Protein AF-A0A8B8FZH0-F1 (afdb_monomer_lite)

Sequence (119 aa):
MDNIVEGLVWYNMWSSKEVSDIMDFIDVLKETELLPSIRMCAMIAISLPATTCSVERSFSSLKRLQTWIRNSISEDRLNGLALLYIHKDIVKTEKEKVIDDVIQLFCMQPRRVQFLFNN

pLDDT: mean 76.94, std 10.6, range [41.62, 90.81]

InterPro domains:
  IPR008906 HAT, C-terminal dimerisation domain [PF05699] (20-89)
  IPR012337 Ribonuclease H-like superfamily [SSF53098] (35-86)
  IPR052958 Interferon-induced PKR regulator [PTHR46289] (9-113)

Foldseek 3Di:
DDLVVLVVVVCVVVVPDDDDPPDDLVNVLVVCPVPVSVNVVSVVVVVPPPDCVVVVVLVVVLVVLPDPVVVPDDPVVSVVVSVCVVCVVVCVVCVVVVVVVVVVVVVPDDDPDDPPPDD

Radius of gyration: 25.53 Å; chains: 1; bounding box: 72×30×64 Å

Structure (mmCIF, N/CA/C/O backbone):
data_AF-A0A8B8FZH0-F1
#
_entry.id   AF-A0A8B8FZH0-F1
#
loop_
_atom_site.group_PDB
_atom_site.id
_atom_site.type_symbol
_atom_site.label_atom_id
_atom_site.label_alt_id
_atom_site.label_comp_id
_atom_site.label_asym_id
_atom_site.label_entity_id
_atom_site.label_seq_id
_atom_site.pdbx_PDB_ins_code
_atom_site.Cartn_x
_atom_site.Cartn_y
_atom_site.Cartn_z
_atom_site.occupancy
_atom_site.B_iso_or_equiv
_atom_site.auth_seq_id
_atom_site.auth_comp_id
_atom_site.auth_asym_id
_atom_site.auth_atom_id
_atom_site.pdbx_PDB_model_num
ATOM 1 N N . MET A 1 1 ? 4.482 1.277 -31.508 1.00 54.81 1 MET A N 1
ATOM 2 C CA . MET A 1 1 ? 5.793 0.609 -31.590 1.00 54.81 1 MET A CA 1
ATOM 3 C C . MET A 1 1 ? 5.600 -0.724 -30.892 1.00 54.81 1 MET A C 1
ATOM 5 O O . MET A 1 1 ? 4.995 -0.718 -29.829 1.00 54.81 1 MET A O 1
ATOM 9 N N . ASP A 1 2 ? 5.948 -1.851 -31.508 1.00 81.56 2 ASP A N 1
ATOM 10 C CA . ASP A 1 2 ? 5.691 -3.156 -30.886 1.00 81.56 2 ASP A CA 1
ATOM 11 C C . ASP A 1 2 ? 6.547 -3.302 -29.620 1.00 81.56 2 ASP A C 1
ATOM 13 O O . ASP A 1 2 ? 7.738 -2.990 -29.650 1.00 81.56 2 ASP A O 1
ATOM 17 N N . ASN A 1 3 ? 5.975 -3.809 -28.521 1.00 79.81 3 ASN A N 1
ATOM 18 C CA . ASN A 1 3 ? 6.682 -3.990 -27.239 1.00 79.81 3 ASN A CA 1
ATOM 19 C C . ASN A 1 3 ? 7.993 -4.790 -27.391 1.00 79.81 3 ASN A C 1
ATOM 21 O O . ASN A 1 3 ? 8.942 -4.607 -26.632 1.00 79.81 3 ASN A O 1
ATOM 25 N N . ILE A 1 4 ? 8.054 -5.670 -28.396 1.00 82.62 4 ILE A N 1
ATOM 26 C CA . ILE A 1 4 ? 9.239 -6.459 -28.754 1.00 82.62 4 ILE A CA 1
ATOM 27 C C . ILE A 1 4 ? 10.356 -5.561 -29.302 1.00 82.62 4 ILE A C 1
ATOM 29 O O . ILE A 1 4 ? 11.519 -5.741 -28.950 1.00 82.62 4 ILE A O 1
ATOM 33 N N . VAL A 1 5 ? 10.014 -4.575 -30.134 1.00 86.44 5 VAL A N 1
ATOM 34 C CA . VAL A 1 5 ? 10.975 -3.621 -30.703 1.00 86.44 5 VAL A CA 1
ATOM 35 C C . VAL A 1 5 ? 11.531 -2.717 -29.606 1.00 86.44 5 VAL A C 1
ATOM 37 O O . VAL A 1 5 ? 12.743 -2.532 -29.540 1.00 86.44 5 VAL A O 1
ATOM 40 N N . GLU A 1 6 ? 10.685 -2.229 -28.694 1.00 86.19 6 GLU A N 1
ATOM 41 C CA . GLU A 1 6 ? 11.143 -1.469 -27.518 1.00 86.19 6 GLU A CA 1
ATOM 42 C C . GLU A 1 6 ? 12.094 -2.297 -26.637 1.00 86.19 6 GLU A C 1
ATOM 44 O O . GLU A 1 6 ? 13.127 -1.792 -26.197 1.00 86.19 6 GLU A O 1
ATOM 49 N N . GLY A 1 7 ? 11.797 -3.586 -26.435 1.00 84.62 7 GLY A N 1
ATOM 50 C CA . GLY A 1 7 ? 12.669 -4.508 -25.704 1.00 84.62 7 GLY A CA 1
ATOM 51 C C . GLY A 1 7 ? 14.025 -4.739 -26.376 1.00 84.62 7 GLY A C 1
ATOM 52 O O . GLY A 1 7 ? 15.050 -4.762 -25.697 1.00 84.62 7 GLY A O 1
ATOM 53 N N . LEU A 1 8 ? 14.055 -4.855 -27.706 1.00 86.56 8 LEU A N 1
ATOM 54 C CA . LEU A 1 8 ? 15.301 -4.982 -28.470 1.00 86.56 8 LEU A CA 1
ATOM 55 C C . LEU A 1 8 ? 16.145 -3.704 -28.407 1.00 86.56 8 LEU A C 1
ATOM 57 O O . LEU A 1 8 ? 17.361 -3.780 -28.238 1.00 86.56 8 LEU A O 1
ATOM 61 N N . VAL A 1 9 ? 15.512 -2.532 -28.507 1.00 87.19 9 VAL A N 1
ATOM 62 C CA . VAL A 1 9 ? 16.190 -1.234 -28.362 1.00 87.19 9 VAL A CA 1
ATOM 63 C C . VAL A 1 9 ? 16.807 -1.108 -26.970 1.00 87.19 9 VAL A C 1
ATOM 65 O O . VAL A 1 9 ? 17.983 -0.763 -26.856 1.00 87.19 9 VAL A O 1
ATOM 68 N N . TRP A 1 10 ? 16.054 -1.459 -25.925 1.00 86.19 10 TRP A N 1
ATOM 69 C CA . TRP A 1 10 ? 16.553 -1.470 -24.552 1.00 86.19 10 TRP A CA 1
ATOM 70 C C . TRP A 1 10 ? 17.743 -2.418 -24.378 1.00 86.19 10 TRP A C 1
ATOM 72 O O . TRP A 1 10 ? 18.782 -2.019 -23.859 1.00 86.19 10 TRP A O 1
ATOM 82 N N . TYR A 1 11 ? 17.630 -3.657 -24.862 1.00 86.31 11 TYR A N 1
ATOM 83 C CA . TYR A 1 11 ? 18.708 -4.640 -24.769 1.00 86.31 11 TYR A CA 1
ATOM 84 C C . TYR A 1 11 ? 19.996 -4.151 -25.441 1.00 86.31 11 TYR A C 1
ATOM 86 O O . TY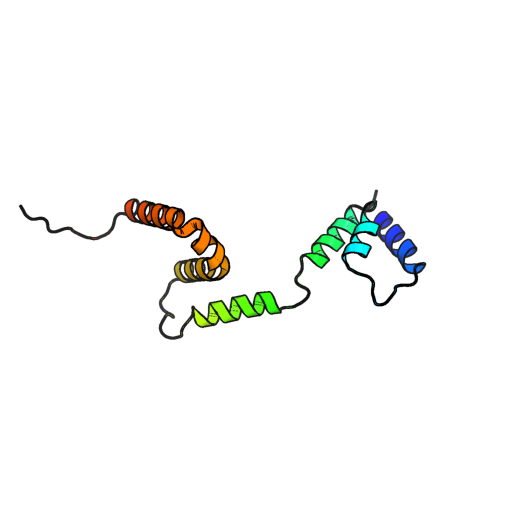R A 1 11 ? 21.067 -4.215 -24.843 1.00 86.31 11 TYR A O 1
ATOM 94 N N . ASN A 1 12 ? 19.893 -3.601 -26.652 1.00 86.88 12 ASN A N 1
ATOM 95 C CA . ASN A 1 12 ? 21.054 -3.094 -27.381 1.00 86.88 12 ASN A CA 1
ATOM 96 C C . ASN A 1 12 ? 21.695 -1.882 -26.687 1.00 86.88 12 ASN A C 1
ATOM 98 O O . ASN A 1 12 ? 22.920 -1.798 -26.612 1.00 86.88 12 ASN A O 1
ATOM 102 N N . MET A 1 13 ? 20.883 -0.975 -26.135 1.00 84.31 13 MET A N 1
ATOM 103 C CA . MET A 1 13 ? 21.361 0.192 -25.388 1.00 84.31 13 MET A CA 1
ATOM 104 C C . MET A 1 13 ? 22.193 -0.228 -24.169 1.00 84.31 13 MET A C 1
ATOM 106 O O . MET A 1 13 ? 23.300 0.272 -23.970 1.00 84.31 13 MET A O 1
ATOM 110 N N . TRP A 1 14 ? 21.702 -1.197 -23.396 1.00 81.50 14 TRP A N 1
ATOM 111 C CA . TRP A 1 14 ? 22.377 -1.669 -22.185 1.00 81.50 14 TRP A CA 1
ATOM 112 C C . TRP A 1 14 ? 23.512 -2.652 -22.450 1.00 81.50 14 TRP A C 1
ATOM 114 O O . TRP A 1 14 ? 24.477 -2.661 -21.697 1.00 81.50 14 TRP A O 1
ATOM 124 N N . SER A 1 15 ? 23.466 -3.413 -23.545 1.00 82.62 15 SER A N 1
ATOM 125 C CA . SER A 1 15 ? 24.574 -4.289 -23.945 1.00 82.62 15 SER A CA 1
ATOM 126 C C . SER A 1 15 ? 25.849 -3.513 -24.293 1.00 82.62 15 SER A C 1
ATOM 128 O O . SER A 1 15 ? 26.931 -4.093 -24.271 1.00 82.62 15 SER A O 1
ATOM 130 N N . SER A 1 16 ? 25.727 -2.228 -24.639 1.00 76.06 16 SER A N 1
ATOM 131 C CA . SER A 1 16 ? 26.859 -1.345 -24.949 1.00 76.06 16 SER A CA 1
ATOM 132 C C . SER A 1 16 ? 27.341 -0.485 -23.775 1.00 76.06 16 SER A C 1
ATOM 134 O O . SER A 1 16 ? 28.355 0.198 -23.904 1.00 76.06 16 SER A O 1
ATOM 136 N N . LYS A 1 17 ? 26.619 -0.478 -22.647 1.00 77.62 17 LYS A N 1
ATOM 137 C CA . LYS A 1 17 ? 26.858 0.448 -21.534 1.00 77.62 17 LYS A CA 1
ATOM 138 C C . LYS A 1 17 ? 27.627 -0.265 -20.422 1.00 77.62 17 LYS A C 1
ATOM 140 O O . LYS A 1 17 ? 27.213 -1.328 -19.968 1.00 77.62 17 LYS A O 1
ATOM 145 N N . GLU A 1 18 ? 28.726 0.326 -19.958 1.00 71.38 18 GLU A N 1
ATOM 146 C CA . GLU A 1 18 ? 29.389 -0.140 -18.738 1.00 71.38 18 GLU A CA 1
ATOM 147 C C . GLU A 1 18 ? 28.507 0.213 -17.536 1.00 71.38 18 GLU A C 1
ATOM 149 O O . GLU A 1 18 ? 28.230 1.384 -17.266 1.00 71.38 18 GLU A O 1
ATOM 154 N N . VAL A 1 19 ? 28.009 -0.812 -16.847 1.00 71.56 19 VAL A N 1
ATOM 155 C CA . VAL A 1 19 ? 27.182 -0.642 -15.651 1.00 71.56 19 VAL A CA 1
ATOM 156 C C . VAL A 1 19 ? 28.111 -0.394 -14.469 1.00 71.56 19 VAL A C 1
ATOM 158 O O . VAL A 1 19 ? 28.925 -1.249 -14.130 1.00 71.56 19 VAL A O 1
ATOM 161 N N . SER A 1 20 ? 28.005 0.780 -13.847 1.00 73.06 20 SER A N 1
ATOM 162 C CA . SER A 1 20 ? 28.698 1.063 -12.592 1.00 73.06 20 SER A CA 1
ATOM 163 C C . SER A 1 20 ? 27.947 0.427 -11.419 1.00 73.06 20 SER A C 1
ATOM 165 O O . SER A 1 20 ? 26.718 0.454 -11.370 1.00 73.06 20 SER A O 1
ATOM 167 N N . ASP A 1 21 ? 28.680 -0.090 -10.428 1.00 68.12 21 ASP A N 1
ATOM 168 C CA . ASP A 1 21 ? 28.099 -0.709 -9.220 1.00 68.12 21 ASP A CA 1
ATOM 169 C C . ASP A 1 21 ? 27.250 0.259 -8.365 1.00 68.12 21 ASP A C 1
ATOM 171 O O . ASP A 1 21 ? 26.567 -0.164 -7.436 1.00 68.12 21 ASP A O 1
ATOM 175 N N . ILE A 1 22 ? 27.287 1.563 -8.664 1.00 67.75 22 ILE A N 1
ATOM 176 C CA . ILE A 1 22 ? 26.630 2.635 -7.896 1.00 67.75 22 ILE A CA 1
ATOM 177 C C . ILE A 1 22 ? 25.400 3.180 -8.649 1.00 67.75 22 ILE A C 1
ATOM 179 O O . ILE A 1 22 ? 24.879 4.241 -8.323 1.00 67.75 22 ILE A O 1
ATOM 183 N N . MET A 1 23 ? 24.935 2.503 -9.699 1.00 71.19 23 MET A N 1
ATOM 184 C CA . MET A 1 23 ? 23.812 3.009 -10.483 1.00 71.19 23 MET A CA 1
ATOM 185 C C . MET A 1 23 ? 22.505 2.963 -9.679 1.00 71.19 23 MET A C 1
ATOM 187 O O . MET A 1 23 ? 22.005 1.890 -9.338 1.00 71.19 23 MET A O 1
ATOM 191 N N . ASP A 1 24 ? 21.935 4.136 -9.400 1.00 76.31 24 ASP A N 1
ATOM 192 C CA . ASP A 1 24 ? 20.677 4.255 -8.671 1.00 76.31 24 ASP A CA 1
ATOM 193 C C . ASP A 1 24 ? 19.474 3.918 -9.565 1.00 76.31 24 ASP A C 1
ATOM 195 O O . ASP A 1 24 ? 19.428 4.229 -10.759 1.00 76.31 24 ASP A O 1
ATOM 199 N N . PHE A 1 25 ? 18.423 3.353 -8.964 1.00 75.44 25 PHE A N 1
ATOM 200 C CA . PHE A 1 25 ? 17.168 3.031 -9.662 1.00 75.44 25 PHE A CA 1
ATOM 201 C C . PHE A 1 25 ? 16.509 4.252 -10.323 1.00 75.44 25 PHE A C 1
ATOM 203 O O . PHE A 1 25 ? 15.816 4.120 -11.333 1.00 75.44 25 PHE A O 1
ATOM 210 N N . ILE A 1 26 ? 16.736 5.450 -9.777 1.00 78.44 26 ILE A N 1
ATOM 211 C CA . ILE A 1 26 ? 16.254 6.709 -10.355 1.00 78.44 26 ILE A CA 1
ATOM 212 C C . ILE A 1 26 ? 16.951 7.013 -11.684 1.00 78.44 26 ILE A C 1
ATOM 214 O O . ILE A 1 26 ? 16.313 7.532 -12.600 1.00 78.44 26 ILE A O 1
ATOM 218 N N . ASP A 1 27 ? 18.227 6.662 -11.823 1.00 80.88 27 ASP A N 1
ATOM 219 C CA . ASP A 1 27 ? 18.972 6.881 -13.060 1.00 80.88 27 ASP A CA 1
ATOM 220 C C . ASP A 1 27 ? 18.552 5.890 -14.144 1.00 80.88 27 ASP A C 1
ATOM 222 O O . ASP A 1 27 ? 18.406 6.279 -15.300 1.00 80.88 27 ASP A O 1
ATOM 226 N N . VAL A 1 28 ? 18.219 4.652 -13.767 1.00 79.62 28 VAL A N 1
ATOM 227 C CA . VAL A 1 28 ? 17.599 3.680 -14.684 1.00 79.62 28 VAL A CA 1
ATOM 228 C C . VAL A 1 28 ? 16.251 4.192 -15.198 1.00 79.62 28 VAL A C 1
ATOM 230 O O . VAL A 1 28 ? 15.962 4.066 -16.385 1.00 79.62 28 VAL A O 1
ATOM 233 N N . LEU A 1 29 ? 15.431 4.813 -14.340 1.00 81.25 29 LEU A N 1
ATOM 234 C CA . LEU A 1 29 ? 14.111 5.315 -14.732 1.00 81.25 29 LEU A CA 1
ATOM 235 C C . LEU A 1 29 ? 14.195 6.455 -15.762 1.00 81.25 29 LEU A C 1
ATOM 237 O O . LEU A 1 29 ? 13.379 6.488 -16.685 1.00 81.25 29 LEU A O 1
ATOM 241 N N . LYS A 1 30 ? 15.191 7.345 -15.653 1.00 81.81 30 LYS A N 1
ATOM 242 C CA . LYS A 1 30 ? 15.422 8.437 -16.621 1.00 81.81 30 LYS A CA 1
ATOM 243 C C . LYS A 1 30 ? 15.696 7.908 -18.033 1.00 81.81 30 LYS A C 1
ATOM 245 O O . LYS A 1 30 ? 15.197 8.456 -19.007 1.00 81.81 30 LYS A O 1
ATOM 250 N N . GLU A 1 31 ? 16.414 6.795 -18.146 1.00 80.94 31 GLU A N 1
ATOM 251 C CA . GLU A 1 31 ? 16.744 6.169 -19.436 1.00 80.94 31 GLU A CA 1
ATOM 252 C C . GLU A 1 31 ? 15.527 5.486 -20.096 1.00 80.94 31 GLU A C 1
ATOM 254 O O . GLU A 1 31 ? 15.550 5.172 -21.284 1.00 80.94 31 GLU A O 1
ATOM 259 N N . THR A 1 32 ? 14.435 5.268 -19.348 1.00 82.88 32 THR A N 1
ATOM 260 C CA . THR A 1 32 ? 13.192 4.659 -19.863 1.00 82.88 32 THR A CA 1
ATOM 261 C C . THR A 1 32 ? 12.172 5.670 -20.396 1.00 82.88 32 THR A C 1
ATOM 263 O O . THR A 1 32 ? 11.097 5.271 -20.838 1.00 82.88 32 THR A O 1
ATOM 266 N N . GLU A 1 33 ? 12.465 6.978 -20.384 1.00 78.94 33 GLU A N 1
ATOM 267 C CA . GLU A 1 33 ? 11.498 8.023 -20.769 1.00 78.94 33 GLU A CA 1
ATOM 268 C C . GLU A 1 33 ? 10.948 7.874 -22.192 1.00 78.94 33 GLU A C 1
ATOM 270 O O . GLU A 1 33 ? 9.771 8.148 -22.425 1.00 78.94 33 GLU A O 1
ATOM 275 N N . LEU A 1 34 ? 11.775 7.390 -23.120 1.00 81.94 34 LEU A N 1
ATOM 276 C CA . LEU A 1 34 ? 11.424 7.200 -24.530 1.00 81.94 34 LEU A CA 1
ATOM 277 C C . LEU A 1 34 ? 10.834 5.808 -24.832 1.00 81.94 34 LEU A C 1
ATOM 279 O O . LEU A 1 34 ? 10.482 5.535 -25.978 1.00 81.94 34 LEU A O 1
ATOM 283 N N . LEU A 1 35 ? 10.729 4.929 -23.826 1.00 86.88 35 LEU A N 1
ATOM 284 C CA . LEU A 1 35 ? 10.305 3.530 -23.959 1.00 86.88 35 LEU A CA 1
ATOM 285 C C . LEU A 1 35 ? 9.147 3.238 -22.986 1.00 86.88 35 LEU A C 1
ATOM 287 O O . LEU A 1 35 ? 9.376 2.731 -21.882 1.00 86.88 35 LEU A O 1
ATOM 291 N N . PRO A 1 36 ? 7.895 3.563 -23.354 1.00 85.62 36 PRO A N 1
ATOM 292 C CA . PRO A 1 36 ? 6.753 3.517 -22.440 1.00 85.62 36 PRO A CA 1
ATOM 293 C C . PRO A 1 36 ? 6.503 2.125 -21.84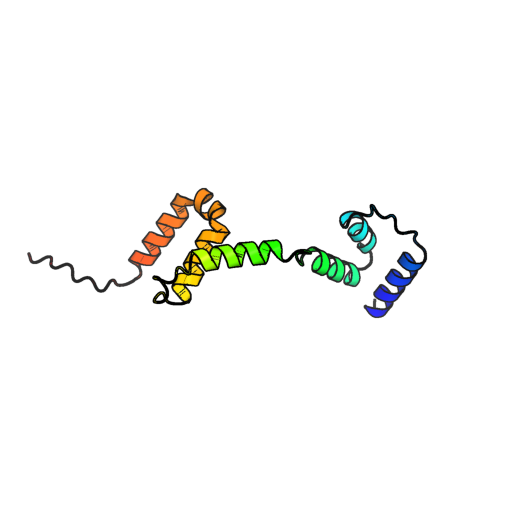1 1.00 85.62 36 PRO A C 1
ATOM 295 O O . PRO A 1 36 ? 6.164 2.026 -20.658 1.00 85.62 36 PRO A O 1
ATOM 298 N N . SER A 1 37 ? 6.713 1.047 -22.602 1.00 86.38 37 SER A N 1
ATOM 299 C CA . SER A 1 37 ? 6.498 -0.320 -22.103 1.00 86.38 37 SER A CA 1
ATOM 300 C C . SER A 1 37 ? 7.568 -0.722 -21.090 1.00 86.38 37 SER A C 1
ATOM 302 O O . SER A 1 37 ? 7.263 -1.296 -20.044 1.00 86.38 37 SER A O 1
ATOM 304 N N . ILE A 1 38 ? 8.827 -0.369 -21.362 1.00 88.12 38 ILE A N 1
ATOM 305 C CA . ILE A 1 38 ? 9.956 -0.630 -20.460 1.00 88.12 38 ILE A CA 1
ATOM 306 C C . ILE A 1 38 ? 9.827 0.199 -19.185 1.00 88.12 38 ILE A C 1
ATOM 308 O O . ILE A 1 38 ? 10.041 -0.323 -18.092 1.00 88.12 38 ILE A O 1
ATOM 312 N N . ARG A 1 39 ? 9.393 1.458 -19.301 1.00 87.12 39 ARG A N 1
ATOM 313 C CA . ARG A 1 39 ? 9.103 2.321 -18.153 1.00 87.12 39 ARG A CA 1
ATOM 314 C C . ARG A 1 39 ? 8.049 1.711 -17.239 1.00 87.12 39 ARG A C 1
ATOM 316 O O . ARG A 1 39 ? 8.223 1.722 -16.023 1.00 87.12 39 ARG A O 1
ATOM 323 N N . MET A 1 40 ? 6.974 1.158 -17.799 1.00 86.00 40 MET A N 1
ATOM 324 C CA . MET A 1 40 ? 5.944 0.481 -17.009 1.00 86.00 40 MET A CA 1
ATOM 325 C C . MET A 1 40 ? 6.517 -0.724 -16.254 1.00 86.00 40 MET A C 1
ATOM 327 O O . MET A 1 40 ? 6.300 -0.852 -15.050 1.00 86.00 40 MET A O 1
ATOM 331 N N . CYS A 1 41 ? 7.309 -1.566 -16.923 1.00 85.31 41 CYS A N 1
ATOM 332 C CA . CYS A 1 41 ? 7.993 -2.691 -16.284 1.00 85.31 41 CYS A CA 1
ATOM 333 C C . CYS A 1 41 ? 8.943 -2.237 -15.164 1.00 85.31 41 CYS A C 1
ATOM 335 O O . CYS A 1 41 ? 8.937 -2.827 -14.085 1.00 85.31 41 CYS A O 1
ATOM 337 N N . ALA A 1 42 ? 9.715 -1.168 -15.385 1.00 85.12 42 ALA A N 1
ATOM 338 C CA . ALA A 1 42 ? 10.616 -0.598 -14.385 1.00 85.12 42 ALA A CA 1
ATOM 339 C C . ALA A 1 42 ? 9.851 -0.041 -13.173 1.00 85.12 42 ALA A C 1
ATOM 341 O O . ALA A 1 42 ? 10.231 -0.300 -12.034 1.00 85.12 42 ALA A O 1
ATOM 342 N N . MET A 1 43 ? 8.733 0.658 -13.390 1.00 84.38 43 MET A N 1
ATOM 343 C CA . MET A 1 43 ? 7.873 1.136 -12.302 1.00 84.38 43 MET A CA 1
ATOM 344 C C . MET A 1 43 ? 7.280 -0.017 -11.488 1.00 84.38 43 MET A C 1
ATOM 346 O O . MET A 1 43 ? 7.278 0.050 -10.261 1.00 84.38 43 MET A O 1
ATOM 350 N N . ILE A 1 44 ? 6.825 -1.090 -12.144 1.00 85.19 44 ILE A N 1
ATOM 351 C CA . ILE A 1 44 ? 6.341 -2.294 -11.454 1.00 85.19 44 ILE A CA 1
ATOM 352 C C . ILE A 1 44 ? 7.470 -2.903 -10.615 1.00 85.19 44 ILE A C 1
ATOM 354 O O . ILE A 1 44 ? 7.267 -3.161 -9.429 1.00 85.19 44 ILE A O 1
ATOM 358 N N . ALA A 1 45 ? 8.664 -3.065 -11.191 1.00 82.06 45 ALA A N 1
ATOM 359 C CA . ALA A 1 45 ? 9.829 -3.611 -10.499 1.00 82.06 45 ALA A CA 1
ATOM 360 C C . ALA A 1 45 ? 10.239 -2.782 -9.267 1.00 82.06 45 ALA A C 1
ATOM 362 O O . ALA A 1 45 ? 10.573 -3.362 -8.241 1.00 82.06 45 ALA A O 1
ATOM 363 N N . ILE A 1 46 ? 10.162 -1.448 -9.341 1.00 77.88 46 ILE A N 1
ATOM 364 C CA . ILE A 1 46 ? 10.459 -0.544 -8.214 1.00 77.88 46 ILE A CA 1
ATOM 365 C C . ILE A 1 46 ? 9.337 -0.561 -7.163 1.00 77.88 46 ILE A C 1
ATOM 367 O O . ILE A 1 46 ? 9.599 -0.451 -5.967 1.00 77.88 46 ILE A O 1
ATOM 371 N N . SER A 1 47 ? 8.078 -0.682 -7.592 1.00 80.06 47 SER A N 1
ATOM 372 C CA . SER A 1 47 ? 6.924 -0.745 -6.685 1.00 80.06 47 SER A CA 1
ATOM 373 C C . SER A 1 47 ? 6.852 -2.058 -5.906 1.00 80.06 47 SER A C 1
ATOM 375 O O . SER A 1 47 ? 6.299 -2.101 -4.804 1.00 80.06 47 SER A O 1
ATOM 377 N N . LEU A 1 48 ? 7.421 -3.126 -6.469 1.00 75.44 48 LEU A N 1
ATOM 378 C CA . LEU A 1 48 ? 7.594 -4.389 -5.780 1.00 75.44 48 LEU A CA 1
ATOM 379 C C . LEU A 1 48 ? 8.625 -4.173 -4.668 1.00 75.44 48 LEU A C 1
ATOM 381 O O . LEU A 1 48 ? 9.768 -3.813 -4.949 1.00 75.44 48 LEU A O 1
ATOM 385 N N . PRO A 1 49 ? 8.257 -4.372 -3.393 1.00 60.16 49 PRO A N 1
ATOM 386 C CA . PRO A 1 49 ? 9.214 -4.223 -2.316 1.00 60.16 49 PRO A CA 1
ATOM 387 C C . PRO A 1 49 ? 10.343 -5.236 -2.533 1.00 60.16 49 PRO A C 1
ATOM 389 O O . PRO A 1 49 ? 10.121 -6.442 -2.471 1.00 60.16 49 PRO A O 1
ATOM 392 N N . ALA A 1 50 ? 11.565 -4.742 -2.751 1.00 61.81 50 ALA A N 1
ATOM 393 C CA . ALA A 1 50 ? 12.760 -5.574 -2.915 1.00 61.81 50 ALA A CA 1
ATOM 394 C C . ALA A 1 50 ? 13.046 -6.463 -1.686 1.00 61.81 50 ALA A C 1
ATOM 396 O O . ALA A 1 50 ? 13.869 -7.372 -1.744 1.00 61.81 50 ALA A O 1
ATOM 397 N N . THR A 1 51 ? 12.368 -6.206 -0.560 1.00 57.44 51 THR A N 1
ATOM 398 C CA . THR A 1 51 ? 12.503 -6.957 0.687 1.00 57.44 51 THR A CA 1
ATOM 399 C C . THR A 1 51 ? 11.133 -7.340 1.248 1.00 57.44 51 THR A C 1
ATOM 401 O O . THR A 1 51 ? 10.205 -6.532 1.304 1.00 57.44 51 THR A O 1
ATOM 404 N N . THR A 1 52 ? 11.008 -8.571 1.744 1.00 57.12 52 THR A N 1
ATOM 405 C CA . THR A 1 52 ? 9.816 -9.085 2.445 1.00 57.12 52 THR A CA 1
ATOM 406 C C . THR A 1 52 ? 9.520 -8.353 3.759 1.00 57.12 52 THR A C 1
ATOM 408 O O . THR A 1 52 ? 8.456 -8.542 4.343 1.00 57.12 52 THR A O 1
ATOM 411 N N . CYS A 1 53 ? 10.412 -7.467 4.213 1.00 62.31 53 CYS A N 1
ATOM 412 C CA . CYS A 1 53 ? 10.372 -6.807 5.517 1.00 62.31 53 CYS A CA 1
ATOM 413 C C . CYS A 1 53 ? 9.060 -6.045 5.791 1.00 62.31 53 CYS A C 1
ATOM 415 O O . CYS A 1 53 ? 8.517 -6.117 6.895 1.00 62.31 53 CYS A O 1
ATOM 417 N N . SER A 1 54 ? 8.489 -5.357 4.795 1.00 62.50 54 SER A N 1
ATOM 418 C CA . SER A 1 54 ? 7.200 -4.659 4.958 1.00 62.50 54 SER A CA 1
ATOM 419 C C . SER A 1 54 ? 6.039 -5.634 5.173 1.00 62.50 54 SER A C 1
ATOM 421 O O . SER A 1 54 ? 5.162 -5.395 6.004 1.00 62.50 54 SER A O 1
ATOM 423 N N . VAL A 1 55 ? 6.062 -6.762 4.465 1.00 63.84 55 VAL A N 1
ATOM 424 C CA . VAL A 1 55 ? 5.053 -7.819 4.571 1.00 63.84 55 VAL A CA 1
ATOM 425 C C . VAL A 1 55 ? 5.208 -8.559 5.902 1.00 63.84 55 VAL A C 1
ATOM 427 O O . VAL A 1 55 ? 4.233 -8.729 6.629 1.00 63.84 55 VAL A O 1
ATOM 430 N N . GLU A 1 56 ? 6.435 -8.896 6.298 1.00 71.94 56 GLU A N 1
ATOM 431 C CA . GLU A 1 56 ? 6.761 -9.501 7.594 1.00 71.94 56 GLU A CA 1
ATOM 432 C C . GLU A 1 56 ? 6.372 -8.605 8.774 1.00 71.94 56 GLU A C 1
ATOM 434 O O . GLU A 1 56 ? 5.838 -9.091 9.772 1.00 71.94 56 GLU A O 1
ATOM 439 N N . ARG A 1 57 ? 6.565 -7.284 8.662 1.00 73.12 57 ARG A N 1
ATOM 440 C CA . ARG A 1 57 ? 6.119 -6.314 9.672 1.00 73.12 57 ARG A CA 1
ATOM 441 C C . ARG A 1 57 ? 4.595 -6.317 9.812 1.00 73.12 57 ARG A C 1
ATOM 443 O O . ARG A 1 57 ? 4.088 -6.305 10.939 1.00 73.12 57 ARG A O 1
ATOM 450 N N . SER A 1 58 ? 3.867 -6.360 8.697 1.00 72.19 58 SER A N 1
ATOM 451 C CA . SER A 1 58 ? 2.402 -6.444 8.687 1.00 72.19 58 SER A CA 1
ATOM 452 C C 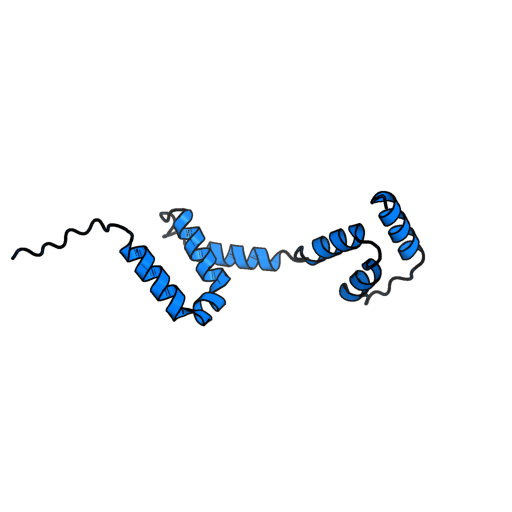. SER A 1 58 ? 1.905 -7.775 9.258 1.00 72.19 58 SER A C 1
ATOM 454 O O . SER A 1 58 ? 1.042 -7.769 10.133 1.00 72.19 58 SER A O 1
ATOM 456 N N . PHE A 1 59 ? 2.505 -8.909 8.882 1.00 71.56 59 PHE A N 1
ATOM 457 C CA . PHE A 1 59 ? 2.163 -10.225 9.439 1.00 71.56 59 PHE A CA 1
ATOM 458 C C . PHE A 1 59 ? 2.526 -10.366 10.919 1.00 71.56 59 PHE A C 1
ATOM 460 O O . PHE A 1 59 ? 1.756 -10.936 11.686 1.00 71.56 59 PHE A O 1
ATOM 467 N N . SER A 1 60 ? 3.657 -9.816 11.361 1.00 77.25 60 SER A N 1
ATOM 468 C CA . SER A 1 60 ? 4.035 -9.771 12.779 1.00 77.25 60 SER A CA 1
ATOM 469 C C . SER A 1 60 ? 3.031 -8.950 13.592 1.00 77.25 60 SER A C 1
ATOM 471 O O . SER A 1 60 ? 2.605 -9.350 14.678 1.00 77.25 60 SER A O 1
ATOM 473 N N . SER A 1 61 ? 2.573 -7.830 13.031 1.00 75.44 61 SER A N 1
ATOM 474 C CA . SER A 1 61 ? 1.521 -7.005 13.626 1.00 75.44 61 SER A CA 1
ATOM 475 C C . SER A 1 61 ? 0.188 -7.751 13.693 1.00 75.44 61 SER A C 1
ATOM 477 O O . SER A 1 61 ? -0.447 -7.776 14.747 1.00 75.44 61 SER A O 1
ATOM 479 N N . LEU A 1 62 ? -0.197 -8.432 12.610 1.00 77.12 62 LEU A N 1
ATOM 480 C CA . LEU A 1 62 ? -1.392 -9.270 12.557 1.00 77.12 62 LEU A CA 1
ATOM 481 C C . LEU A 1 62 ? -1.325 -10.415 13.571 1.00 77.12 62 LEU A C 1
ATOM 483 O O . LEU A 1 62 ? -2.285 -10.631 14.298 1.00 77.12 62 LEU A O 1
ATOM 487 N N . LYS A 1 63 ? -0.173 -11.080 13.704 1.00 75.12 63 LYS A N 1
ATOM 488 C CA . LYS A 1 63 ? 0.067 -12.141 14.692 1.00 75.12 63 LYS A CA 1
ATOM 489 C C . LYS A 1 63 ? -0.055 -11.637 16.132 1.00 75.12 63 LYS A C 1
ATOM 491 O O . LYS A 1 63 ? -0.483 -12.378 17.009 1.00 75.12 63 LYS A O 1
ATOM 496 N N . ARG A 1 64 ? 0.291 -10.373 16.403 1.00 75.50 64 ARG A N 1
ATOM 497 C CA . ARG A 1 64 ? 0.064 -9.742 17.718 1.00 75.50 64 ARG A CA 1
ATOM 498 C C . ARG A 1 64 ? -1.415 -9.426 17.960 1.00 75.50 64 ARG A C 1
ATOM 500 O O . ARG A 1 64 ? -1.887 -9.572 19.089 1.00 75.50 64 ARG A O 1
ATOM 507 N N . LEU A 1 65 ? -2.141 -9.004 16.921 1.00 73.75 65 LEU A N 1
ATOM 508 C CA . LEU A 1 65 ? -3.588 -8.755 16.978 1.00 73.75 65 LEU A CA 1
ATOM 509 C C . LEU A 1 65 ? -4.382 -10.060 17.152 1.00 73.75 65 LEU A C 1
ATOM 511 O O . LEU A 1 65 ? -5.270 -10.125 18.005 1.00 73.75 65 LEU A O 1
ATOM 515 N N . GLN A 1 66 ? -4.002 -11.110 16.420 1.00 68.81 66 GLN A N 1
ATOM 516 C CA . GLN A 1 66 ? -4.440 -12.498 16.583 1.00 68.81 66 GLN A CA 1
ATOM 517 C C . GLN A 1 66 ? -3.779 -13.122 17.819 1.00 68.81 66 GLN A C 1
ATOM 519 O O . GLN A 1 66 ? -2.966 -14.041 17.752 1.00 68.81 66 GLN A O 1
ATOM 524 N N . THR A 1 67 ? -4.096 -12.596 18.996 1.00 64.06 67 THR A N 1
ATOM 525 C CA . THR A 1 67 ? -3.703 -13.256 20.240 1.00 64.06 67 THR A CA 1
ATOM 526 C C . THR A 1 67 ? -4.521 -14.540 20.380 1.00 64.06 67 THR A C 1
ATOM 528 O O . THR A 1 67 ? -5.725 -14.512 20.156 1.00 64.06 67 THR A O 1
ATOM 531 N N . TRP A 1 68 ? -3.899 -15.645 20.795 1.00 58.59 68 TRP A N 1
ATOM 532 C CA . TRP A 1 68 ? -4.521 -16.981 20.886 1.00 58.59 68 TRP A CA 1
ATOM 533 C C . TRP A 1 68 ? -5.870 -17.020 21.646 1.00 58.59 68 TRP A C 1
ATOM 535 O O . TRP A 1 68 ? -6.743 -17.818 21.322 1.00 58.59 68 TRP A O 1
ATOM 545 N N . ILE A 1 69 ? -6.093 -16.097 22.591 1.00 57.75 69 ILE A N 1
ATOM 546 C CA . ILE A 1 69 ? -7.344 -15.957 23.368 1.00 57.75 69 ILE A CA 1
ATOM 547 C C . ILE A 1 69 ? -8.475 -15.254 22.571 1.00 57.75 69 ILE A C 1
ATOM 549 O O . ILE A 1 69 ? -9.645 -15.381 22.910 1.00 57.75 69 ILE A O 1
ATOM 553 N N . ARG A 1 70 ? -8.160 -14.533 21.486 1.00 56.53 70 ARG A N 1
ATOM 554 C CA . ARG A 1 70 ? -9.109 -13.794 20.623 1.00 56.53 70 ARG A CA 1
ATOM 555 C C . ARG A 1 70 ? -9.525 -14.555 19.358 1.00 56.53 70 ARG A C 1
ATOM 557 O O . ARG A 1 70 ? -10.169 -13.968 18.493 1.00 56.53 70 ARG A O 1
ATOM 564 N N . ASN A 1 71 ? -9.213 -15.848 19.256 1.00 57.22 71 ASN A N 1
ATOM 565 C CA . ASN A 1 71 ? -9.529 -16.693 18.094 1.00 57.22 71 ASN A CA 1
ATOM 566 C C . ASN A 1 71 ? -11.041 -16.885 17.819 1.00 57.22 71 ASN A C 1
ATOM 568 O O . ASN A 1 71 ? -11.398 -17.574 16.871 1.00 57.22 71 ASN A O 1
ATOM 572 N N . SER A 1 72 ? -11.932 -16.277 18.612 1.00 61.88 72 SER A N 1
ATOM 573 C CA . SER A 1 72 ? -13.380 -16.220 18.360 1.00 61.88 72 SER A CA 1
ATOM 574 C C . SER A 1 72 ? -13.850 -14.930 17.665 1.00 61.88 72 SER A C 1
ATOM 576 O O . SER A 1 72 ? -15.054 -14.711 17.542 1.00 61.88 72 SER A O 1
ATOM 578 N N . ILE A 1 73 ? -12.941 -14.032 17.263 1.00 70.56 73 ILE A N 1
ATOM 579 C CA . ILE A 1 73 ? -13.280 -12.841 16.467 1.00 70.56 73 ILE A CA 1
ATOM 580 C C . ILE A 1 73 ? -13.544 -13.250 15.012 1.00 70.56 73 ILE A C 1
ATOM 582 O O . ILE A 1 73 ? -12.775 -14.014 14.435 1.00 70.56 73 ILE A O 1
ATOM 586 N N . SER A 1 74 ? -14.613 -12.714 14.412 1.00 78.44 74 SER A N 1
ATOM 587 C CA . SER A 1 74 ? -14.877 -12.888 12.981 1.00 78.44 74 SER A CA 1
ATOM 588 C C . SER A 1 74 ? -13.770 -12.258 12.133 1.00 78.44 74 SER A C 1
ATOM 590 O O . SER A 1 74 ? -13.188 -11.236 12.509 1.00 78.44 74 SER A O 1
ATOM 592 N N . GLU A 1 75 ? -13.512 -12.847 10.967 1.00 79.00 75 GLU A N 1
ATOM 593 C CA . GLU A 1 75 ? -12.502 -12.370 10.018 1.00 79.00 75 GLU A CA 1
ATOM 594 C C . GLU A 1 75 ? -12.696 -10.884 9.671 1.00 79.00 75 GLU A C 1
ATOM 596 O O . GLU A 1 75 ? -11.743 -10.109 9.724 1.00 79.00 75 GLU A O 1
ATOM 601 N N . ASP A 1 76 ? -13.945 -10.447 9.476 1.00 79.69 76 ASP A N 1
ATOM 602 C CA . ASP A 1 76 ? -14.292 -9.045 9.208 1.00 79.69 76 ASP A CA 1
ATOM 603 C C . ASP A 1 76 ? -13.800 -8.086 10.300 1.00 79.69 76 ASP A C 1
ATOM 605 O O . ASP A 1 76 ? -13.225 -7.028 10.026 1.00 79.69 76 ASP A O 1
ATOM 609 N N . ARG A 1 77 ? -13.990 -8.457 11.571 1.00 81.06 77 ARG A N 1
ATOM 610 C CA . ARG A 1 77 ? -13.573 -7.626 12.706 1.00 81.06 77 ARG A CA 1
ATOM 611 C C . ARG A 1 77 ? -12.054 -7.632 12.861 1.00 81.06 77 ARG A C 1
ATOM 613 O O . ARG A 1 77 ? -11.487 -6.606 13.243 1.00 81.06 77 ARG A O 1
ATOM 620 N N . LEU A 1 78 ? -11.393 -8.750 12.566 1.00 82.38 78 LEU A N 1
ATOM 621 C CA . LEU A 1 78 ? -9.935 -8.819 12.567 1.00 82.38 78 LEU A CA 1
ATOM 622 C C . LEU A 1 78 ? -9.336 -7.931 11.470 1.00 82.38 78 LEU A C 1
ATOM 624 O O . LEU A 1 78 ? -8.416 -7.166 11.754 1.00 82.38 78 LEU A O 1
ATOM 628 N N . ASN A 1 79 ? -9.882 -7.995 10.257 1.00 82.62 79 ASN A N 1
ATOM 629 C CA . ASN A 1 79 ? -9.434 -7.187 9.125 1.00 82.62 79 ASN A CA 1
ATOM 630 C C . ASN A 1 79 ? -9.605 -5.691 9.414 1.00 82.62 79 ASN A C 1
ATOM 632 O O . ASN A 1 79 ? -8.667 -4.918 9.217 1.00 82.62 79 ASN A O 1
ATOM 636 N N . GLY A 1 80 ? -10.741 -5.286 9.992 1.00 83.88 80 GLY A N 1
ATOM 637 C CA . GLY A 1 80 ? -10.948 -3.904 10.438 1.00 83.88 80 GLY A CA 1
ATOM 638 C C . GLY A 1 80 ? -9.916 -3.445 11.479 1.00 83.88 80 GLY A C 1
ATOM 639 O O . GLY A 1 80 ? -9.349 -2.359 11.363 1.00 83.88 80 GLY A O 1
ATOM 640 N N . LEU A 1 81 ? -9.608 -4.285 12.474 1.00 84.00 81 LEU A N 1
ATOM 641 C CA . LEU A 1 81 ? -8.582 -3.988 13.485 1.00 84.00 81 LEU A CA 1
ATOM 642 C C . LEU A 1 81 ? -7.169 -3.915 12.890 1.00 84.00 81 LEU A C 1
ATOM 644 O O . LEU A 1 81 ? -6.381 -3.057 13.290 1.00 84.00 81 LEU A O 1
ATOM 648 N N . ALA A 1 82 ? -6.847 -4.795 11.942 1.00 84.06 82 ALA A N 1
ATOM 649 C CA . ALA A 1 82 ? -5.565 -4.791 11.249 1.00 84.06 82 ALA A CA 1
ATOM 650 C C . ALA A 1 82 ? -5.379 -3.507 10.431 1.00 84.06 82 ALA A C 1
ATOM 652 O O . ALA A 1 82 ? -4.335 -2.867 10.545 1.00 84.06 82 ALA A O 1
ATOM 653 N N . LEU A 1 83 ? -6.407 -3.080 9.692 1.00 84.50 83 LEU A N 1
ATOM 654 C CA . LEU A 1 83 ? -6.391 -1.826 8.934 1.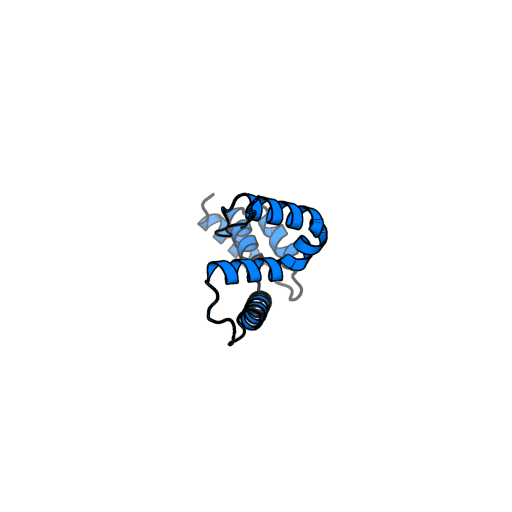00 84.50 83 LEU A CA 1
ATOM 655 C C . LEU A 1 83 ? -6.201 -0.609 9.846 1.00 84.50 83 LEU A C 1
ATOM 657 O O . LEU A 1 83 ? -5.333 0.221 9.580 1.00 84.50 83 LEU A O 1
ATOM 661 N N . LEU A 1 84 ? -6.929 -0.539 10.966 1.00 84.25 84 LEU A N 1
ATOM 662 C CA . LEU A 1 84 ? -6.758 0.527 11.962 1.00 84.25 84 LEU A CA 1
ATOM 663 C C . LEU A 1 84 ? -5.345 0.549 12.563 1.00 84.25 84 LEU A C 1
ATOM 665 O O . LEU A 1 84 ? -4.810 1.618 12.850 1.00 84.25 84 LEU A O 1
ATOM 669 N N . TYR A 1 85 ? -4.730 -0.619 12.764 1.00 84.31 85 TYR A N 1
ATOM 670 C CA . TYR A 1 85 ? -3.380 -0.720 13.315 1.00 84.31 85 TYR A CA 1
ATOM 671 C C . TYR A 1 85 ? -2.293 -0.329 12.305 1.00 84.31 85 TYR A C 1
ATOM 673 O O . TYR A 1 85 ? -1.350 0.379 12.664 1.00 84.31 85 TYR A O 1
ATOM 681 N N . ILE A 1 86 ? -2.420 -0.775 11.052 1.00 84.19 86 ILE A N 1
ATOM 682 C CA . ILE A 1 86 ? -1.486 -0.458 9.961 1.00 84.19 86 ILE A CA 1
ATOM 683 C C . ILE A 1 86 ? -1.542 1.040 9.644 1.00 84.19 86 ILE A C 1
ATOM 685 O O . ILE A 1 86 ? -0.502 1.688 9.560 1.00 84.19 86 ILE A O 1
ATOM 689 N N . HIS A 1 87 ? -2.746 1.609 9.563 1.00 84.06 87 HIS A N 1
ATOM 690 C CA . HIS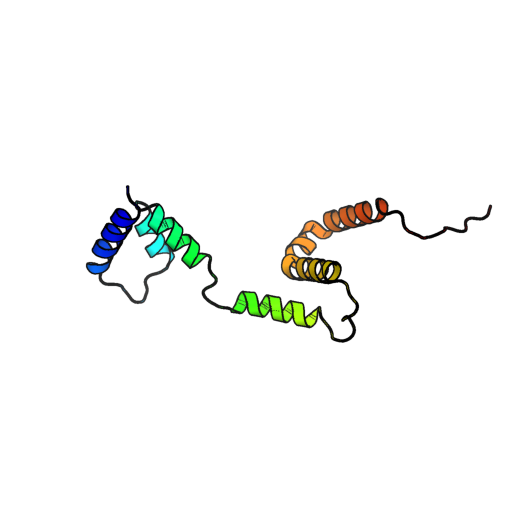 A 1 87 ? -2.977 3.024 9.258 1.00 84.06 87 HIS A CA 1
ATOM 691 C C . HIS A 1 87 ? -3.160 3.897 10.506 1.00 84.06 87 HIS A C 1
ATOM 693 O O . HIS A 1 87 ? -3.753 4.974 10.441 1.00 84.06 87 HIS A O 1
ATOM 699 N N . LYS A 1 88 ? -2.618 3.470 11.653 1.00 84.19 88 LYS A N 1
ATOM 700 C CA . LYS A 1 88 ? -2.764 4.171 12.940 1.00 84.19 88 LYS A CA 1
ATOM 701 C C . LYS A 1 88 ? -2.340 5.641 12.892 1.00 84.19 88 LYS A C 1
ATOM 703 O O . LYS A 1 88 ? -2.838 6.433 13.682 1.00 84.19 88 LYS A O 1
ATOM 708 N N . ASP A 1 89 ? -1.402 6.000 12.017 1.00 86.38 89 ASP A N 1
ATOM 709 C CA . ASP A 1 89 ? -0.888 7.366 11.920 1.00 86.38 89 ASP A CA 1
ATOM 710 C C . ASP A 1 89 ? -1.911 8.287 11.240 1.00 86.38 89 ASP A C 1
ATOM 712 O O . ASP A 1 89 ? -2.124 9.402 11.705 1.00 86.38 89 ASP A O 1
ATOM 716 N N . ILE A 1 90 ? -2.647 7.781 10.245 1.00 85.25 90 ILE A N 1
ATOM 717 C CA . ILE A 1 90 ? -3.779 8.486 9.622 1.00 85.25 90 ILE A CA 1
ATOM 718 C C . ILE A 1 90 ? -4.911 8.648 10.643 1.00 85.25 90 ILE A C 1
ATOM 720 O O . ILE A 1 90 ? -5.416 9.749 10.847 1.00 85.25 90 ILE A O 1
ATOM 724 N N . VAL A 1 91 ? -5.239 7.568 11.364 1.00 83.88 91 VAL A N 1
ATOM 725 C CA . VAL A 1 91 ? -6.271 7.574 12.417 1.00 83.88 91 VAL A CA 1
ATOM 726 C C . VAL A 1 91 ? -5.931 8.554 13.545 1.00 83.88 91 VAL A C 1
ATOM 728 O O . VAL A 1 91 ? -6.824 9.154 14.136 1.00 83.88 91 VAL A O 1
ATOM 731 N N . LYS A 1 92 ? -4.646 8.738 13.864 1.00 85.62 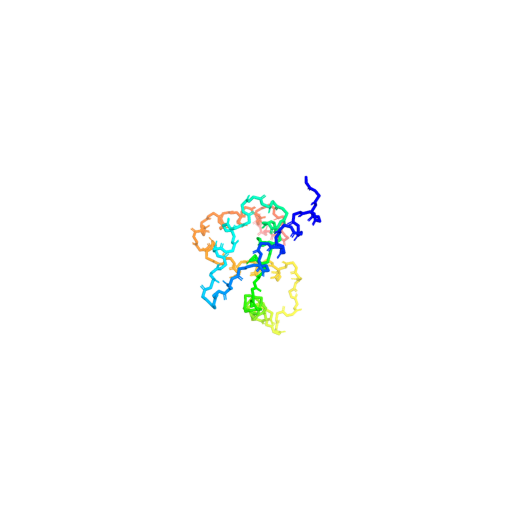92 LYS A N 1
ATOM 732 C CA . LYS A 1 92 ? -4.208 9.725 14.860 1.00 85.62 92 LYS A CA 1
ATOM 733 C C . LYS A 1 92 ? -4.346 11.157 14.359 1.00 85.62 92 LYS A C 1
ATOM 735 O O . LYS A 1 92 ? -4.756 12.009 15.141 1.00 85.62 92 LYS A O 1
ATOM 740 N N . THR A 1 93 ? -4.004 11.411 13.098 1.00 89.44 93 THR A N 1
ATOM 741 C CA . THR A 1 93 ? -4.102 12.744 12.490 1.00 89.44 93 THR A CA 1
ATOM 742 C C . THR A 1 93 ? -5.555 13.193 12.350 1.00 89.44 93 THR A C 1
ATOM 744 O O . THR A 1 93 ? -5.871 14.336 12.657 1.00 89.44 93 THR A O 1
ATOM 747 N N . GLU A 1 94 ? -6.458 12.294 11.953 1.00 89.12 94 GLU A N 1
ATOM 748 C CA . GLU A 1 94 ? -7.876 12.604 11.710 1.00 89.12 94 GLU A CA 1
ATOM 749 C C . GLU A 1 94 ? -8.811 12.033 12.784 1.00 89.12 94 GLU A C 1
ATOM 751 O O . GLU A 1 94 ? -9.937 11.621 12.509 1.00 89.12 94 GLU A O 1
ATOM 756 N N . LYS A 1 95 ? -8.341 12.000 14.033 1.00 86.12 95 LYS A N 1
ATOM 757 C CA . LYS A 1 95 ? -9.021 11.310 15.134 1.00 86.12 95 LYS A CA 1
ATOM 758 C C . LYS A 1 95 ? -10.482 11.733 15.319 1.00 86.12 95 LYS A C 1
ATOM 760 O O . LYS A 1 95 ? -11.325 10.870 15.533 1.00 86.12 95 LYS A O 1
ATOM 765 N N . GLU A 1 96 ? -10.771 13.032 15.271 1.00 88.25 96 GLU A N 1
ATOM 766 C CA . GLU A 1 96 ? -12.126 13.557 15.501 1.00 88.25 96 GLU A CA 1
ATOM 767 C C . GLU A 1 96 ? -13.106 13.085 14.424 1.00 88.25 96 GLU A C 1
ATOM 769 O O . GLU A 1 96 ? -14.135 12.508 14.760 1.00 88.25 96 GLU A O 1
ATOM 774 N N . LYS A 1 97 ? -12.727 13.196 13.145 1.00 88.75 97 LYS A N 1
ATOM 775 C CA . LYS A 1 97 ? -13.547 12.717 12.021 1.00 88.75 97 LYS A CA 1
ATOM 776 C C . LYS A 1 97 ? -13.838 11.223 12.129 1.00 88.75 97 LYS A C 1
ATOM 778 O O . LYS A 1 97 ? -14.981 10.804 12.017 1.00 88.75 97 LYS A O 1
ATOM 783 N N . VAL A 1 98 ? -12.806 10.422 12.414 1.00 85.94 98 VAL A N 1
ATOM 784 C CA . VAL A 1 98 ? -12.959 8.967 12.554 1.00 85.94 98 VAL A CA 1
ATOM 785 C C . VAL A 1 98 ? -13.904 8.620 13.707 1.00 85.94 98 VAL A C 1
ATOM 787 O O . VAL A 1 98 ? -14.674 7.668 13.601 1.00 85.94 98 VAL A O 1
ATOM 790 N N . ILE A 1 99 ? -13.864 9.368 14.813 1.00 86.38 99 ILE A N 1
ATOM 791 C CA . ILE A 1 99 ? -14.782 9.156 15.938 1.00 86.38 99 ILE A CA 1
ATOM 792 C C . ILE A 1 99 ? -16.219 9.487 15.530 1.00 86.38 99 ILE A C 1
ATOM 794 O O . ILE A 1 99 ? -17.104 8.672 15.791 1.00 86.38 99 ILE A O 1
ATOM 798 N N . ASP A 1 100 ? -16.445 10.624 14.877 1.00 90.81 100 ASP A N 1
ATOM 799 C CA . ASP A 1 100 ? -17.779 11.038 14.436 1.00 90.81 100 ASP A CA 1
ATOM 800 C C . ASP A 1 100 ? -18.377 10.045 13.428 1.00 90.81 100 ASP A C 1
ATOM 802 O O . ASP A 1 100 ? -19.521 9.613 13.597 1.00 90.81 100 ASP A O 1
ATOM 806 N N . ASP A 1 101 ? -17.581 9.581 12.462 1.00 88.31 101 ASP A N 1
ATOM 807 C CA . ASP A 1 101 ? -17.987 8.570 11.479 1.00 88.31 101 ASP A CA 1
ATOM 808 C C . ASP A 1 101 ? -18.367 7.245 12.154 1.00 88.31 101 ASP A C 1
ATOM 810 O O . ASP A 1 101 ? -19.380 6.619 11.829 1.00 88.31 101 ASP A O 1
ATOM 814 N N . VAL A 1 102 ? -17.572 6.813 13.139 1.00 85.25 102 VAL A N 1
ATOM 815 C CA . VAL A 1 102 ? -17.846 5.594 13.907 1.00 85.25 102 VAL A CA 1
ATOM 816 C C . VAL A 1 102 ? -19.127 5.750 14.727 1.00 85.25 102 VAL A C 1
ATOM 818 O O . VAL A 1 102 ? -19.953 4.834 14.745 1.00 85.25 102 VAL A O 1
ATOM 821 N N . ILE A 1 103 ? -19.331 6.896 15.382 1.00 86.88 103 ILE A N 1
ATOM 822 C CA . ILE A 1 103 ? -20.558 7.184 16.136 1.00 86.88 103 ILE A CA 1
ATOM 823 C C . ILE A 1 103 ? -21.768 7.145 15.202 1.00 86.88 103 ILE A C 1
ATOM 825 O O . ILE A 1 103 ? -22.751 6.469 15.511 1.00 86.88 103 ILE A O 1
ATOM 829 N N . GLN A 1 104 ? -21.691 7.805 14.046 1.00 88.50 104 GLN A N 1
ATOM 830 C CA . GLN A 1 104 ? -22.761 7.815 13.055 1.00 88.50 104 GLN A CA 1
ATOM 831 C C . GLN A 1 104 ? -23.086 6.398 12.564 1.00 88.50 104 GLN A C 1
ATOM 833 O O . GLN A 1 104 ? -24.258 6.015 12.526 1.00 88.50 104 GLN A O 1
ATOM 838 N N . LEU A 1 105 ? -22.065 5.585 12.273 1.00 85.94 105 LEU A N 1
ATOM 839 C CA . LEU A 1 105 ? -22.232 4.191 11.864 1.00 85.94 105 LEU A CA 1
ATOM 840 C C . LEU A 1 105 ? -22.964 3.364 12.935 1.00 85.94 105 LEU A C 1
ATOM 842 O O . LEU A 1 105 ? -23.894 2.620 12.621 1.00 85.94 105 LEU A O 1
ATOM 846 N N . PHE A 1 106 ? -22.598 3.523 14.210 1.00 82.12 106 PHE A N 1
ATOM 847 C CA . PHE A 1 106 ? -23.263 2.832 15.320 1.00 82.12 106 PHE A CA 1
ATOM 848 C C . PHE A 1 106 ? -24.672 3.359 15.619 1.00 82.12 106 PHE A C 1
ATOM 850 O O . PHE A 1 106 ? -25.491 2.612 16.159 1.00 82.12 106 PHE A O 1
ATOM 857 N N . CYS A 1 107 ? -24.974 4.616 15.287 1.00 83.56 107 CYS A N 1
ATOM 858 C CA . CYS A 1 107 ? -26.326 5.173 15.358 1.00 83.56 107 CYS A CA 1
ATOM 859 C C . CYS A 1 107 ? -27.245 4.602 14.269 1.00 83.56 107 CYS A C 1
ATOM 861 O O . CYS A 1 107 ? -28.436 4.424 14.512 1.00 83.56 107 CYS A O 1
ATOM 863 N N . MET A 1 108 ? -26.703 4.278 13.091 1.00 81.69 108 MET A N 1
ATOM 864 C CA . MET A 1 108 ? -27.457 3.670 11.987 1.00 81.69 108 MET A CA 1
ATOM 865 C C . MET A 1 108 ? -27.766 2.184 12.208 1.00 81.69 108 MET A C 1
ATOM 867 O O . MET A 1 108 ? -28.684 1.645 11.590 1.00 81.69 108 MET A O 1
ATOM 871 N N . GLN A 1 109 ? -27.023 1.504 13.085 1.00 76.38 109 GLN A N 1
ATOM 872 C CA . GLN A 1 109 ? -27.285 0.106 13.415 1.00 76.38 109 GLN A CA 1
ATOM 873 C C . GLN A 1 109 ? -28.366 -0.003 14.504 1.00 76.38 109 GLN A C 1
ATOM 875 O O . GLN A 1 109 ? -28.147 0.471 15.624 1.00 76.38 109 GLN A O 1
ATOM 880 N N . PRO A 1 110 ? -29.511 -0.668 14.243 1.00 68.75 110 PRO A N 1
ATOM 881 C CA . PRO A 1 110 ? -30.517 -0.905 15.269 1.00 68.75 110 PRO A CA 1
ATOM 882 C C . PRO A 1 110 ? -29.926 -1.837 16.330 1.00 68.75 110 PRO A C 1
ATOM 884 O O . PRO A 1 110 ? -29.818 -3.052 16.145 1.00 68.75 110 PRO A O 1
ATOM 887 N N . ARG A 1 111 ? -29.493 -1.269 17.458 1.00 61.22 111 ARG A N 1
ATOM 888 C CA . ARG A 1 111 ? -29.021 -2.067 18.589 1.00 61.22 111 ARG A CA 1
ATOM 889 C C . ARG A 1 111 ? -30.198 -2.859 19.155 1.00 61.22 111 ARG A C 1
ATOM 891 O O . ARG A 1 111 ? -31.240 -2.292 19.468 1.00 61.22 111 ARG A O 1
ATOM 898 N N . ARG A 1 112 ? -30.004 -4.163 19.378 1.00 58.81 112 ARG A N 1
ATOM 899 C CA . ARG A 1 112 ? -30.891 -5.000 20.208 1.00 58.81 112 ARG A CA 1
ATOM 900 C C . ARG A 1 112 ? -30.730 -4.645 21.694 1.00 58.81 112 ARG A C 1
ATOM 902 O O . ARG A 1 112 ? -30.359 -5.491 22.498 1.00 58.81 112 ARG A O 1
ATOM 909 N N . VAL A 1 113 ? -30.941 -3.384 22.058 1.00 61.09 113 VAL A N 1
ATOM 910 C CA . VAL A 1 113 ? -31.015 -2.951 23.456 1.00 61.09 113 VAL A CA 1
ATOM 911 C C . VAL A 1 113 ? -32.419 -2.415 23.693 1.00 61.09 113 VAL A C 1
ATOM 913 O O . VAL A 1 113 ? -32.794 -1.357 23.199 1.00 61.09 113 VAL A O 1
ATOM 916 N N . GLN A 1 114 ? -33.227 -3.199 24.406 1.00 58.25 114 GLN A N 1
ATOM 917 C CA . GLN A 1 114 ? -34.479 -2.713 24.970 1.00 58.25 114 GLN A CA 1
ATOM 918 C C . GLN A 1 114 ? -34.099 -1.744 26.086 1.00 58.25 114 GLN A C 1
ATOM 920 O O . GLN A 1 114 ? -33.650 -2.159 27.154 1.00 58.25 114 GLN A O 1
ATOM 925 N N . PHE A 1 115 ? -34.229 -0.447 25.831 1.00 62.62 115 PHE A N 1
ATOM 926 C CA . PHE A 1 115 ? -34.209 0.515 26.916 1.00 62.62 115 PHE A CA 1
ATOM 927 C C . PHE A 1 115 ? -35.527 0.358 27.675 1.00 62.62 115 PHE A C 1
ATOM 929 O O . PHE A 1 115 ? -36.579 0.767 27.189 1.00 62.62 115 PHE A O 1
ATOM 936 N N . LEU A 1 116 ? -35.476 -0.299 28.836 1.00 57.47 116 LEU A N 1
ATOM 937 C CA . LEU A 1 116 ? -36.589 -0.381 29.782 1.00 57.47 116 LEU A CA 1
ATOM 938 C C . LEU A 1 116 ? -36.800 0.993 30.430 1.00 57.47 116 LEU A C 1
ATOM 940 O O . LEU A 1 116 ? -36.521 1.185 31.609 1.00 57.47 116 LEU A O 1
ATOM 944 N N . PHE A 1 117 ? -37.256 1.972 29.657 1.00 63.97 117 PHE A N 1
ATOM 945 C CA . PHE A 1 117 ? -37.850 3.171 30.228 1.00 63.97 117 PHE A CA 1
ATOM 946 C C . PHE A 1 117 ? -39.342 2.888 30.404 1.00 63.97 117 PHE A C 1
ATOM 948 O O . PHE A 1 117 ? -40.151 3.175 29.525 1.00 63.97 117 PHE A O 1
ATOM 955 N N . ASN A 1 118 ? -39.686 2.250 31.525 1.00 41.62 118 ASN A N 1
ATOM 956 C CA . ASN A 1 118 ? -41.057 2.260 32.023 1.00 41.62 118 ASN A CA 1
ATOM 957 C C . ASN A 1 118 ? -41.302 3.635 32.656 1.00 41.62 118 ASN A C 1
ATOM 959 O O . ASN A 1 118 ? -40.651 3.967 33.648 1.00 41.62 118 ASN A O 1
ATOM 963 N N . ASN A 1 119 ? -42.211 4.406 32.057 1.00 45.25 119 ASN A N 1
ATOM 964 C CA . ASN A 1 119 ? -42.893 5.517 32.725 1.00 45.25 119 ASN A CA 1
ATOM 965 C C . ASN A 1 119 ? -43.987 4.974 33.645 1.00 45.25 119 ASN A C 1
ATOM 967 O O . ASN A 1 119 ? -44.641 3.985 33.238 1.00 45.25 119 ASN A O 1
#

Organism: NCBI:txid143950

Secondary structure (DSSP, 8-state):
--HHHHHHHHHHHHHTS---TT--HHHHHHHTTT-HHHHHHHHHHHHS-SSTHHHHHHHHHHHHHS-GGGTTS-HHHHHHHHHHHHTHHHHHHTHHHHHHHHHHHHHHS----------